Protein AF-A0A3M1KRV5-F1 (afdb_monomer_lite)

Structure (mmCIF, N/CA/C/O backbone):
data_AF-A0A3M1KRV5-F1
#
_entry.id   AF-A0A3M1KRV5-F1
#
loop_
_atom_site.group_PDB
_atom_site.id
_atom_site.type_symbol
_atom_site.label_atom_id
_atom_site.label_alt_id
_atom_site.label_comp_id
_atom_site.label_asym_id
_atom_site.label_entity_id
_atom_site.label_seq_id
_atom_site.pdbx_PDB_ins_code
_atom_site.Cartn_x
_atom_site.Cartn_y
_atom_site.Cartn_z
_atom_site.occupancy
_atom_site.B_iso_or_equiv
_atom_site.auth_seq_id
_atom_site.auth_comp_id
_atom_site.auth_asym_id
_atom_site.auth_atom_id
_atom_site.pdbx_PDB_model_num
ATOM 1 N N . LEU A 1 1 ? -9.681 11.861 -3.775 1.00 79.00 1 LEU A N 1
ATOM 2 C CA . LEU A 1 1 ? -9.206 12.554 -2.557 1.00 79.00 1 LEU A CA 1
ATOM 3 C C . LEU A 1 1 ? -7.749 12.921 -2.775 1.00 79.00 1 LEU A C 1
ATOM 5 O O . LEU A 1 1 ? -7.003 12.068 -3.236 1.00 79.00 1 LEU A O 1
ATOM 9 N N . LEU A 1 2 ? -7.363 14.164 -2.504 1.00 93.12 2 LEU A N 1
ATOM 10 C CA . LEU A 1 2 ? -5.956 14.558 -2.453 1.00 93.12 2 LEU A CA 1
ATOM 11 C C . LEU A 1 2 ? -5.615 14.779 -0.985 1.00 93.12 2 LEU A C 1
ATOM 13 O O . LEU A 1 2 ? -6.273 15.575 -0.320 1.00 93.12 2 LEU A O 1
ATOM 17 N N . ILE A 1 3 ? -4.653 14.016 -0.479 1.00 95.62 3 ILE A N 1
ATOM 18 C CA . ILE A 1 3 ? -4.296 13.991 0.938 1.00 95.62 3 ILE A CA 1
ATOM 19 C C . ILE A 1 3 ? -2.783 14.134 1.024 1.00 95.62 3 ILE A C 1
ATOM 21 O O . ILE A 1 3 ? -2.047 13.445 0.319 1.00 95.62 3 ILE A O 1
ATOM 25 N N . GLN A 1 4 ? -2.325 15.050 1.871 1.00 96.06 4 GLN A N 1
ATOM 26 C CA . GLN A 1 4 ? -0.907 15.285 2.103 1.00 96.06 4 GLN A CA 1
ATOM 27 C C . GLN A 1 4 ? -0.414 14.416 3.265 1.00 96.06 4 GLN A C 1
ATOM 29 O O . GLN A 1 4 ? -1.076 14.327 4.297 1.00 96.06 4 GLN A O 1
ATOM 34 N N . GLY A 1 5 ? 0.759 13.797 3.117 1.00 95.56 5 GLY A N 1
ATOM 35 C CA . GLY A 1 5 ? 1.368 13.002 4.182 1.00 95.56 5 GLY A CA 1
ATOM 36 C C . GLY A 1 5 ? 2.436 12.028 3.691 1.00 95.56 5 GLY A C 1
ATOM 37 O O . GLY A 1 5 ? 2.817 12.032 2.520 1.00 95.56 5 GLY A O 1
ATOM 38 N N . ALA A 1 6 ? 2.923 11.190 4.608 1.00 96.00 6 ALA A N 1
ATOM 39 C CA . ALA A 1 6 ? 3.844 10.107 4.287 1.00 96.00 6 ALA A CA 1
ATOM 40 C C . ALA A 1 6 ? 3.091 8.982 3.560 1.00 96.00 6 ALA A C 1
ATOM 42 O O . ALA A 1 6 ? 2.235 8.327 4.152 1.00 96.00 6 ALA A O 1
ATOM 43 N N . THR A 1 7 ? 3.434 8.743 2.291 1.00 94.38 7 THR A N 1
ATOM 44 C CA . THR A 1 7 ? 2.655 7.933 1.339 1.00 94.38 7 THR A CA 1
ATOM 45 C C . THR A 1 7 ? 2.139 6.610 1.905 1.00 94.38 7 THR A C 1
ATOM 47 O O . THR A 1 7 ? 0.941 6.352 1.845 1.00 94.38 7 THR A O 1
ATOM 50 N N . VAL A 1 8 ? 3.020 5.779 2.476 1.00 96.19 8 VAL A N 1
ATOM 51 C CA . VAL A 1 8 ? 2.646 4.452 2.998 1.00 96.19 8 VAL A CA 1
ATOM 52 C C . VAL A 1 8 ? 1.656 4.580 4.154 1.00 96.19 8 VAL A C 1
ATOM 54 O O . VAL A 1 8 ? 0.581 3.989 4.112 1.00 96.19 8 VAL A O 1
ATOM 57 N N . THR A 1 9 ? 1.986 5.391 5.160 1.00 97.75 9 THR A N 1
ATOM 58 C CA . THR A 1 9 ? 1.143 5.596 6.343 1.00 97.75 9 THR A CA 1
ATOM 59 C C . THR A 1 9 ? -0.221 6.159 5.966 1.00 97.75 9 THR A C 1
ATOM 61 O O . THR A 1 9 ? -1.241 5.663 6.437 1.00 97.75 9 THR A O 1
ATOM 64 N N . THR A 1 10 ? -0.250 7.162 5.087 1.00 97.94 10 THR A N 1
ATOM 65 C CA . THR A 1 10 ? -1.493 7.789 4.638 1.00 97.94 10 THR A CA 1
ATOM 66 C C . THR A 1 10 ? -2.372 6.793 3.886 1.00 97.94 10 THR A C 1
ATOM 68 O O . THR A 1 10 ? -3.550 6.686 4.203 1.00 97.94 10 THR A O 1
ATOM 71 N N . ILE A 1 11 ? -1.824 6.002 2.957 1.00 97.06 11 ILE A N 1
ATOM 72 C CA . ILE A 1 11 ? -2.611 4.992 2.228 1.00 97.06 11 ILE A CA 1
ATOM 73 C C . ILE A 1 11 ? -3.237 3.974 3.188 1.00 97.06 11 ILE A C 1
ATOM 75 O O . ILE A 1 11 ? -4.422 3.678 3.067 1.00 97.06 11 ILE A O 1
ATOM 79 N N . LEU A 1 12 ? -2.473 3.467 4.160 1.00 98.00 12 LEU A N 1
ATOM 80 C CA . LEU A 1 12 ? -2.964 2.479 5.128 1.00 98.00 12 LEU A CA 1
ATOM 81 C C . LEU A 1 12 ? -4.072 3.047 6.026 1.00 98.00 12 LEU A C 1
ATOM 83 O O . LEU A 1 12 ? -5.080 2.384 6.263 1.00 98.00 12 LEU A O 1
ATOM 87 N N . GLN A 1 13 ? -3.907 4.285 6.498 1.00 97.88 13 GLN A N 1
ATOM 88 C CA . GLN A 1 13 ? -4.913 4.958 7.320 1.00 97.88 13 GLN A CA 1
ATOM 89 C C . GLN A 1 13 ? -6.208 5.204 6.547 1.00 97.88 13 GLN A C 1
ATOM 91 O O . GLN A 1 13 ? -7.290 4.967 7.077 1.00 97.88 13 GLN A O 1
ATOM 96 N N . GLU A 1 14 ? -6.113 5.656 5.299 1.00 97.62 14 GLU A N 1
ATOM 97 C CA . GLU A 1 14 ? -7.294 5.904 4.473 1.00 97.62 14 GLU A CA 1
ATOM 98 C C . GLU A 1 14 ? -7.977 4.600 4.053 1.00 97.62 14 GLU A C 1
ATOM 100 O O . GLU A 1 14 ? -9.201 4.528 4.087 1.00 97.62 14 GLU A O 1
ATOM 105 N N . ALA A 1 15 ? -7.220 3.538 3.760 1.00 97.81 15 ALA A N 1
ATOM 106 C CA . ALA A 1 15 ? -7.787 2.213 3.515 1.00 97.81 15 ALA A CA 1
ATOM 107 C C . ALA A 1 15 ? -8.587 1.705 4.726 1.00 97.81 15 ALA A C 1
ATOM 109 O O . ALA A 1 15 ? -9.698 1.206 4.560 1.00 97.81 15 ALA A O 1
ATOM 110 N N . ALA A 1 16 ? -8.069 1.894 5.945 1.00 97.50 16 ALA A N 1
ATOM 111 C CA . ALA A 1 16 ? -8.785 1.541 7.169 1.00 97.50 16 ALA A CA 1
ATOM 112 C C . ALA A 1 16 ? -10.048 2.397 7.376 1.00 97.50 16 ALA A C 1
ATOM 114 O O . ALA A 1 16 ? -11.112 1.852 7.664 1.00 97.50 16 ALA A O 1
ATOM 115 N N . LYS A 1 17 ? -9.960 3.723 7.189 1.00 97.19 17 LYS A N 1
ATOM 116 C CA . LYS A 1 17 ? -11.108 4.646 7.310 1.00 97.19 17 LYS A CA 1
ATOM 117 C C . LYS A 1 17 ? -12.219 4.335 6.311 1.00 97.19 17 LYS A C 1
ATOM 119 O O . LYS A 1 17 ? -13.390 4.437 6.656 1.00 97.19 17 LYS A O 1
ATOM 124 N N . LEU A 1 18 ? -11.847 3.969 5.088 1.00 96.94 18 LEU A N 1
ATOM 125 C CA . LEU A 1 18 ? -12.777 3.610 4.018 1.00 96.94 18 LEU A CA 1
ATOM 126 C C . LEU A 1 18 ? -13.286 2.168 4.126 1.00 96.94 18 LEU A C 1
ATOM 128 O O . LEU A 1 18 ? -14.102 1.770 3.303 1.00 96.94 18 LEU A O 1
ATOM 132 N N . GLN A 1 19 ? -12.801 1.389 5.101 1.00 97.25 19 GLN A N 1
ATOM 133 C CA . GLN A 1 19 ? -13.074 -0.045 5.226 1.00 97.25 19 GLN A CA 1
ATOM 134 C C . GLN A 1 19 ? -12.791 -0.799 3.915 1.00 97.25 19 GLN A C 1
ATOM 136 O O . GLN A 1 19 ? -13.576 -1.633 3.472 1.00 97.25 19 GLN A O 1
ATOM 141 N N . ALA A 1 20 ? -11.670 -0.470 3.269 1.00 97.69 20 ALA A N 1
ATOM 142 C CA . ALA A 1 20 ? -11.320 -1.016 1.968 1.00 97.69 20 ALA A CA 1
ATOM 143 C C . ALA A 1 20 ? -11.101 -2.535 2.040 1.00 97.69 20 ALA A C 1
ATOM 145 O O . ALA A 1 20 ? -10.227 -3.017 2.762 1.00 97.69 20 ALA A O 1
ATOM 146 N N . GLU A 1 21 ? -11.843 -3.280 1.222 1.00 98.31 21 GLU A N 1
ATOM 147 C CA . GLU A 1 21 ? -11.716 -4.739 1.114 1.00 98.31 21 GLU A CA 1
ATOM 148 C C . GLU A 1 21 ? -10.438 -5.171 0.372 1.00 98.31 21 GLU A C 1
ATOM 150 O O . GLU A 1 21 ? -10.008 -6.316 0.494 1.00 98.31 21 GLU A O 1
ATOM 155 N N . MET A 1 22 ? -9.810 -4.265 -0.388 1.00 98.12 22 MET A N 1
ATOM 156 C CA . MET A 1 22 ? -8.548 -4.497 -1.094 1.00 98.12 22 MET A CA 1
ATOM 157 C C . MET A 1 22 ? -7.834 -3.177 -1.408 1.00 98.12 22 MET A C 1
ATOM 159 O O . MET A 1 22 ? -8.468 -2.173 -1.734 1.00 98.12 22 MET A O 1
ATOM 163 N N . ILE A 1 23 ? -6.502 -3.202 -1.393 1.00 98.00 23 ILE A N 1
ATOM 164 C CA . ILE A 1 23 ? -5.646 -2.134 -1.922 1.00 98.00 23 ILE A CA 1
ATOM 165 C C . ILE A 1 23 ? -5.066 -2.580 -3.269 1.00 98.00 23 ILE A C 1
ATOM 167 O O . ILE A 1 23 ? -4.455 -3.642 -3.364 1.00 98.00 23 ILE A O 1
ATOM 171 N N . ILE A 1 24 ? -5.209 -1.753 -4.308 1.00 96.00 24 ILE A N 1
ATOM 172 C CA . ILE A 1 24 ? -4.626 -2.001 -5.635 1.00 96.00 24 ILE A CA 1
ATOM 173 C C . ILE A 1 24 ? -3.570 -0.937 -5.918 1.00 96.00 24 ILE A C 1
ATOM 175 O O . ILE A 1 24 ? -3.869 0.257 -5.907 1.00 96.00 24 ILE A O 1
ATOM 179 N N . ILE A 1 25 ? -2.335 -1.364 -6.185 1.00 93.06 25 ILE A N 1
ATOM 180 C CA . ILE A 1 25 ? -1.200 -0.469 -6.439 1.00 93.06 25 ILE A CA 1
ATOM 181 C C . ILE A 1 25 ? -0.326 -0.969 -7.590 1.00 93.06 25 ILE A C 1
ATOM 183 O O . ILE A 1 25 ? -0.266 -2.159 -7.895 1.00 93.06 25 ILE A O 1
ATOM 187 N N . GLY A 1 26 ? 0.392 -0.048 -8.232 1.00 88.00 26 GLY A N 1
ATOM 188 C CA . GLY A 1 26 ? 1.438 -0.401 -9.189 1.00 88.00 26 GLY A CA 1
ATOM 189 C C . GLY A 1 26 ? 2.690 -0.955 -8.500 1.00 88.00 26 GLY A C 1
ATOM 190 O O . GLY A 1 26 ? 2.928 -0.728 -7.313 1.00 88.00 26 GLY A O 1
ATOM 191 N N . SER A 1 27 ? 3.526 -1.659 -9.264 1.00 78.56 27 SER A N 1
ATOM 192 C CA . SER A 1 27 ? 4.802 -2.198 -8.769 1.00 78.56 27 SER A CA 1
ATOM 193 C C . SER A 1 27 ? 6.006 -1.247 -8.911 1.00 78.56 27 SER A C 1
ATOM 195 O O . SER A 1 27 ? 7.115 -1.634 -8.553 1.00 78.56 27 SER A O 1
ATOM 197 N N . HIS A 1 28 ? 5.837 -0.063 -9.516 1.00 72.19 28 HIS A N 1
ATOM 198 C CA . HIS A 1 28 ? 6.953 0.767 -9.999 1.00 72.19 28 HIS A CA 1
ATOM 199 C C . HIS A 1 28 ? 7.345 1.900 -9.044 1.00 72.19 28 HIS A C 1
ATOM 201 O O . HIS A 1 28 ? 6.493 2.527 -8.423 1.00 72.19 28 HIS A O 1
ATOM 207 N N . GLY A 1 29 ? 8.649 2.197 -9.008 1.00 61.47 29 GLY A N 1
ATOM 208 C CA . GLY A 1 29 ? 9.224 3.455 -8.522 1.00 61.47 29 GLY A CA 1
ATOM 209 C C . GLY A 1 29 ? 9.886 4.239 -9.665 1.00 61.47 29 GLY A C 1
ATOM 210 O O . GLY A 1 29 ? 10.069 3.709 -10.758 1.00 61.47 29 GLY A O 1
ATOM 211 N N . HIS A 1 30 ? 10.277 5.492 -9.416 1.00 56.97 30 HIS A N 1
ATOM 212 C CA . HIS A 1 30 ? 10.841 6.411 -10.425 1.00 56.97 30 HIS A CA 1
ATOM 213 C C . HIS A 1 30 ? 12.158 5.951 -11.084 1.00 56.97 30 HIS A C 1
ATOM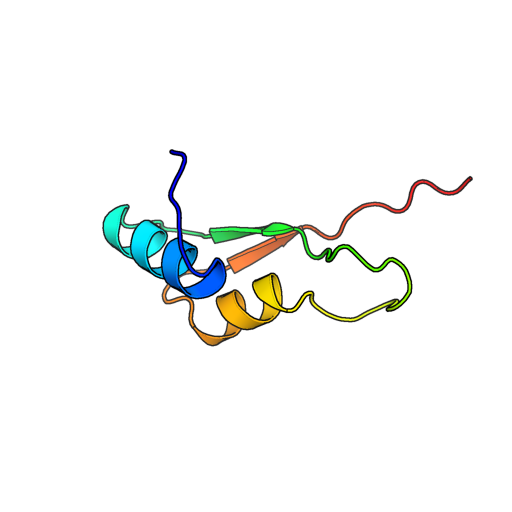 215 O O . HIS A 1 30 ? 12.585 6.552 -12.066 1.00 56.97 30 HIS A O 1
ATOM 221 N N . SER A 1 31 ? 12.807 4.894 -10.583 1.00 55.56 31 SER A N 1
ATOM 222 C CA . SER A 1 31 ? 14.075 4.404 -11.122 1.00 55.56 31 SER A CA 1
ATOM 223 C C . SER A 1 31 ? 13.880 3.094 -11.890 1.00 55.56 31 SER A C 1
ATOM 225 O O . SER A 1 31 ? 13.764 2.020 -11.305 1.00 55.56 31 SER A O 1
ATOM 227 N N . SER A 1 32 ? 13.896 3.186 -13.225 1.00 53.25 32 SER A N 1
ATOM 228 C CA . SER A 1 32 ? 13.909 2.064 -14.190 1.00 53.25 32 SER A CA 1
ATOM 229 C C . SER A 1 32 ? 15.127 1.123 -14.027 1.00 53.25 32 SER A C 1
ATOM 231 O O . SER A 1 32 ? 15.218 0.071 -14.663 1.00 53.25 32 SER A O 1
ATOM 233 N N . LEU A 1 33 ? 16.079 1.491 -13.161 1.00 55.66 33 LEU A N 1
ATOM 234 C CA . LEU A 1 33 ? 17.373 0.831 -13.022 1.00 55.66 33 LEU A CA 1
ATOM 235 C C . LEU A 1 33 ? 17.318 -0.485 -12.226 1.00 55.66 33 LEU A C 1
ATOM 237 O O . LEU A 1 33 ? 18.139 -1.369 -12.461 1.00 55.66 33 LEU A O 1
ATOM 241 N N . TYR A 1 34 ? 16.324 -0.673 -11.353 1.00 52.56 34 TYR A N 1
ATOM 242 C CA . TYR A 1 34 ? 16.189 -1.893 -10.550 1.00 52.56 34 TYR A CA 1
ATOM 243 C C . TYR A 1 34 ? 15.168 -2.847 -11.168 1.00 52.56 34 TYR A C 1
ATOM 245 O O . TYR A 1 34 ? 14.001 -2.919 -10.786 1.00 52.56 34 TYR A O 1
ATOM 253 N N . LYS A 1 35 ? 15.631 -3.603 -12.167 1.00 51.41 35 LYS A N 1
ATOM 254 C CA . LYS A 1 35 ? 14.920 -4.782 -12.669 1.00 51.41 35 LYS A CA 1
ATOM 255 C C . LYS A 1 35 ? 14.665 -5.732 -11.481 1.00 51.41 35 LYS A C 1
ATOM 257 O O . LYS A 1 35 ? 15.618 -6.151 -10.837 1.00 51.41 35 LYS A O 1
ATOM 262 N N . ALA A 1 36 ? 13.398 -6.085 -11.250 1.00 55.94 36 ALA A N 1
ATOM 263 C CA . ALA A 1 36 ? 12.918 -7.130 -10.331 1.00 55.94 36 ALA A CA 1
ATOM 264 C C . ALA A 1 36 ? 12.700 -6.802 -8.834 1.00 55.94 36 ALA A C 1
ATOM 266 O O . ALA A 1 36 ? 12.351 -7.720 -8.097 1.00 55.94 36 ALA A O 1
ATOM 267 N N . LEU A 1 37 ? 12.806 -5.548 -8.375 1.00 66.12 37 LEU A N 1
ATOM 268 C CA . LEU A 1 37 ? 12.476 -5.206 -6.978 1.00 66.12 37 LEU A CA 1
ATOM 269 C C . LEU A 1 37 ? 11.108 -4.521 -6.845 1.00 66.12 37 LEU A C 1
ATOM 271 O O . LEU A 1 37 ? 10.701 -3.735 -7.701 1.00 66.12 37 LEU A O 1
ATOM 275 N N . LEU A 1 38 ? 10.409 -4.828 -5.751 1.00 74.81 38 LEU A N 1
ATOM 276 C CA . LEU A 1 38 ? 9.251 -4.067 -5.282 1.00 74.81 38 LEU A CA 1
ATOM 277 C C . LEU A 1 38 ? 9.671 -2.619 -4.999 1.00 74.81 38 LEU A C 1
ATOM 279 O O . LEU A 1 38 ? 10.710 -2.381 -4.388 1.00 74.81 38 LEU A O 1
ATOM 283 N N . GLY A 1 39 ? 8.869 -1.643 -5.435 1.00 80.62 39 GLY A N 1
ATOM 284 C CA . GLY A 1 39 ? 9.078 -0.248 -5.043 1.00 80.62 39 GLY A CA 1
ATOM 285 C C . GLY A 1 39 ? 8.897 -0.064 -3.532 1.00 80.62 39 GLY A C 1
ATOM 286 O O . GLY A 1 39 ? 8.062 -0.738 -2.932 1.00 80.62 39 GLY A O 1
ATOM 287 N N . SER A 1 40 ? 9.620 0.882 -2.924 1.00 86.88 40 SER A N 1
ATOM 288 C CA . SER A 1 40 ? 9.593 1.128 -1.468 1.00 86.88 40 SER A CA 1
ATOM 289 C C . SER A 1 40 ? 8.188 1.388 -0.913 1.00 86.88 40 SER A C 1
ATOM 291 O O . SER A 1 40 ? 7.863 0.968 0.196 1.00 86.88 40 SER A O 1
ATOM 293 N N . VAL A 1 41 ? 7.326 2.044 -1.697 1.00 91.44 41 VAL A N 1
ATOM 294 C CA . VAL A 1 41 ? 5.917 2.256 -1.339 1.00 91.44 41 VAL A CA 1
ATOM 295 C C . VAL A 1 41 ? 5.148 0.938 -1.361 1.00 91.4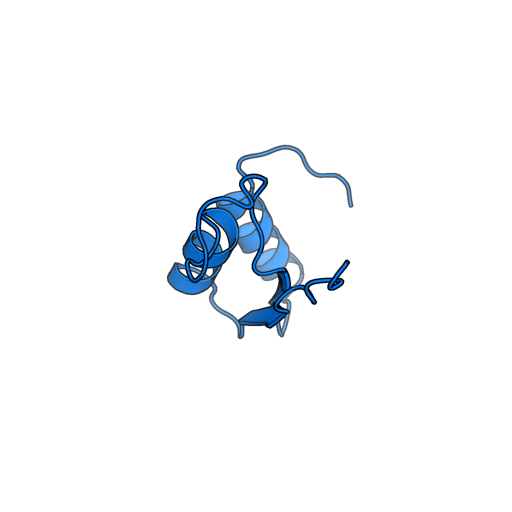4 41 VAL A C 1
ATOM 297 O O . VAL A 1 41 ? 4.466 0.618 -0.391 1.00 91.44 41 VAL A O 1
ATOM 300 N N . SER A 1 42 ? 5.270 0.161 -2.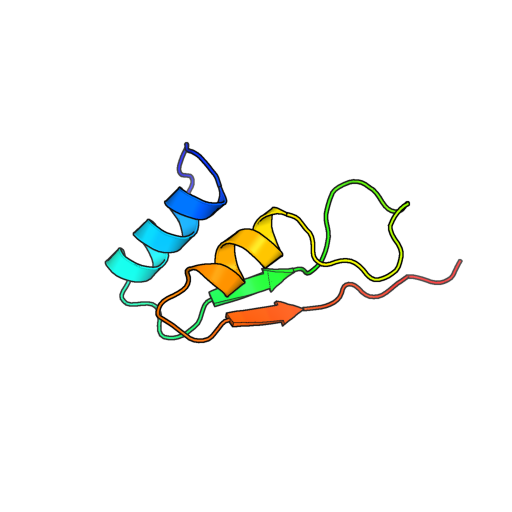439 1.00 91.00 42 SER A N 1
ATOM 301 C CA . SER A 1 42 ? 4.576 -1.119 -2.575 1.00 91.00 42 SER A CA 1
ATOM 302 C C . SER A 1 42 ? 5.019 -2.108 -1.498 1.00 91.00 42 SER A C 1
ATOM 304 O O . SER A 1 42 ? 4.174 -2.725 -0.860 1.00 91.00 42 SER A O 1
ATOM 306 N N . GLU A 1 43 ? 6.322 -2.197 -1.225 1.00 91.25 43 GLU A N 1
ATOM 307 C CA . GLU A 1 43 ? 6.870 -2.989 -0.121 1.00 91.25 43 GLU A CA 1
ATOM 308 C C . GLU A 1 43 ? 6.320 -2.527 1.235 1.00 91.25 43 GLU A C 1
ATOM 310 O O . GLU A 1 43 ? 5.821 -3.339 2.016 1.00 91.25 43 GLU A O 1
ATOM 315 N N . GLY A 1 44 ? 6.357 -1.218 1.505 1.00 94.56 44 GLY A N 1
ATOM 316 C CA . GLY A 1 44 ? 5.859 -0.647 2.753 1.00 94.56 44 GLY A CA 1
ATOM 317 C C . GLY A 1 44 ? 4.380 -0.947 3.004 1.00 94.56 44 GLY A C 1
ATOM 318 O O . GLY A 1 44 ? 4.006 -1.208 4.147 1.00 94.56 44 GLY A O 1
ATOM 319 N N . ILE A 1 45 ? 3.560 -0.951 1.949 1.00 96.06 45 ILE A N 1
ATOM 320 C CA . ILE A 1 45 ? 2.134 -1.288 2.022 1.00 96.06 45 ILE A CA 1
ATOM 321 C C . ILE A 1 45 ? 1.943 -2.784 2.284 1.00 96.06 45 ILE A C 1
ATOM 323 O O . ILE A 1 45 ? 1.241 -3.133 3.226 1.00 96.06 45 ILE A O 1
ATOM 327 N N . ILE A 1 46 ? 2.594 -3.671 1.523 1.00 94.44 46 ILE A N 1
ATOM 328 C CA . ILE A 1 46 ? 2.463 -5.133 1.697 1.00 94.44 46 ILE A CA 1
ATOM 329 C C . ILE A 1 46 ? 2.796 -5.559 3.127 1.00 94.44 46 ILE A C 1
ATOM 331 O O . ILE A 1 46 ? 2.118 -6.412 3.689 1.00 94.44 46 ILE A O 1
ATOM 335 N N . ARG A 1 47 ? 3.835 -4.964 3.728 1.00 95.44 47 ARG A N 1
ATOM 336 C CA . ARG A 1 47 ? 4.287 -5.331 5.079 1.00 95.44 47 ARG A CA 1
ATOM 337 C C . ARG A 1 47 ? 3.312 -4.931 6.191 1.00 95.44 47 ARG A C 1
ATOM 339 O O . ARG A 1 47 ? 3.464 -5.428 7.301 1.00 95.44 47 ARG A O 1
ATOM 346 N N . GLN A 1 48 ? 2.385 -4.006 5.936 1.00 97.62 48 GLN A N 1
ATOM 347 C CA . GLN A 1 48 ? 1.582 -3.356 6.982 1.00 97.62 48 GLN A CA 1
ATOM 348 C C . GLN A 1 48 ? 0.072 -3.346 6.705 1.00 97.62 48 GLN A C 1
ATOM 350 O O . GLN A 1 48 ? -0.701 -3.031 7.607 1.00 97.62 48 GLN A O 1
ATOM 355 N N . ALA A 1 49 ? -0.363 -3.654 5.483 1.00 97.62 49 ALA A N 1
ATOM 356 C CA . ALA A 1 49 ? -1.775 -3.682 5.126 1.00 97.62 49 ALA A CA 1
ATOM 357 C C . ALA A 1 49 ? -2.531 -4.747 5.925 1.00 97.62 49 ALA A C 1
ATOM 359 O O . ALA A 1 49 ? -2.081 -5.881 6.076 1.00 97.62 49 ALA A O 1
ATOM 360 N N . THR A 1 50 ? -3.712 -4.373 6.410 1.00 97.00 50 THR A N 1
ATOM 361 C CA . THR A 1 50 ? -4.638 -5.272 7.112 1.00 97.00 50 THR A CA 1
ATOM 362 C C . THR A 1 50 ? -5.664 -5.910 6.174 1.00 97.00 50 THR A C 1
ATOM 364 O O . THR A 1 50 ? -6.455 -6.741 6.611 1.00 97.00 50 THR A O 1
ATOM 367 N N . CYS A 1 51 ? -5.650 -5.542 4.890 1.00 97.75 51 CYS A N 1
ATOM 368 C CA . CYS A 1 51 ? -6.487 -6.109 3.839 1.00 97.75 51 CYS A CA 1
ATOM 369 C C . CYS A 1 51 ? -5.629 -6.608 2.659 1.00 97.75 51 CYS A C 1
ATOM 371 O O . CYS A 1 51 ? -4.454 -6.239 2.551 1.00 97.75 51 CYS A O 1
ATOM 373 N N . PRO A 1 52 ? -6.186 -7.463 1.780 1.00 98.19 52 PRO A N 1
ATOM 374 C CA . PRO A 1 52 ? -5.500 -7.936 0.583 1.00 98.19 52 PRO A CA 1
ATOM 375 C C . PRO A 1 52 ? -4.886 -6.806 -0.254 1.00 98.19 52 PRO A C 1
ATOM 377 O O . PRO A 1 52 ? -5.502 -5.759 -0.463 1.00 98.19 52 PRO A O 1
ATOM 380 N N . VAL A 1 53 ? -3.687 -7.047 -0.791 1.00 97.12 53 VAL A N 1
ATOM 381 C CA . VAL A 1 53 ? -2.981 -6.106 -1.671 1.00 97.12 53 VAL A CA 1
ATOM 382 C C . VAL A 1 53 ? -2.754 -6.751 -3.034 1.00 97.12 53 VAL A C 1
ATOM 384 O O . VAL A 1 53 ? -2.068 -7.768 -3.136 1.00 97.12 53 VAL A O 1
ATOM 387 N N . LEU A 1 54 ? -3.296 -6.143 -4.090 1.00 95.88 54 LEU A N 1
ATOM 388 C CA . LEU A 1 5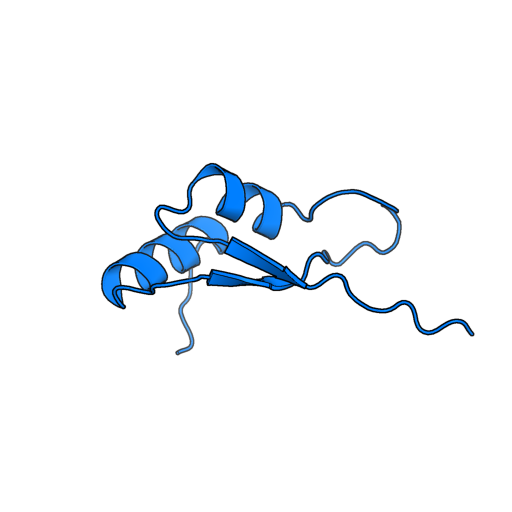4 ? -3.040 -6.524 -5.476 1.00 95.88 54 LEU A CA 1
ATOM 389 C C . LEU A 1 54 ? -1.993 -5.595 -6.089 1.00 95.88 54 LEU A C 1
ATOM 391 O O . LEU A 1 54 ? -2.156 -4.374 -6.125 1.00 95.88 54 LEU A O 1
ATOM 395 N N . ILE A 1 55 ? -0.936 -6.195 -6.629 1.00 91.44 55 ILE A N 1
ATOM 396 C CA . ILE A 1 55 ? 0.151 -5.470 -7.281 1.00 91.44 55 ILE A CA 1
ATOM 397 C C . ILE A 1 55 ? 0.054 -5.662 -8.779 1.00 91.44 55 ILE A C 1
ATOM 399 O O . ILE A 1 55 ? 0.114 -6.785 -9.278 1.00 91.44 55 ILE A O 1
ATOM 403 N N . ILE A 1 56 ? -0.036 -4.548 -9.497 1.00 89.31 56 ILE A N 1
ATOM 404 C CA . ILE A 1 56 ? -0.065 -4.545 -10.952 1.00 89.31 56 ILE A CA 1
ATOM 405 C C . ILE A 1 56 ? 1.354 -4.256 -11.468 1.00 89.31 56 ILE A C 1
ATOM 407 O O . ILE A 1 56 ? 1.852 -3.132 -11.306 1.0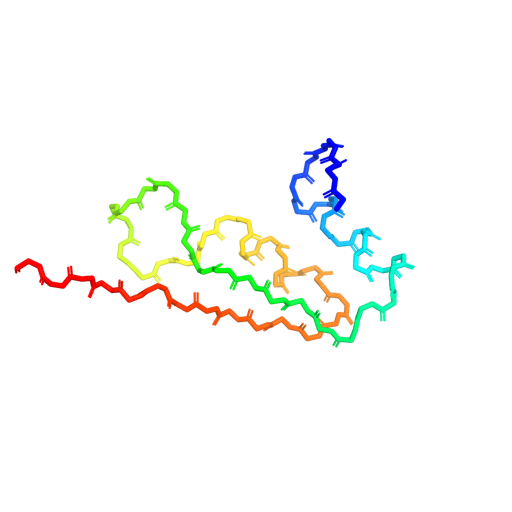0 89.31 56 ILE A O 1
ATOM 411 N N . PRO A 1 57 ? 2.042 -5.242 -12.078 1.00 80.81 57 PRO A N 1
ATOM 412 C CA . PRO A 1 57 ? 3.315 -4.991 -12.735 1.00 80.81 57 PRO A CA 1
ATOM 413 C C . PRO A 1 57 ? 3.091 -4.101 -13.959 1.00 80.81 57 PRO A C 1
ATOM 415 O O . PRO A 1 57 ? 2.167 -4.339 -14.739 1.00 80.81 57 PRO A O 1
ATOM 418 N N . THR A 1 58 ? 3.927 -3.078 -14.166 1.00 74.75 58 THR A N 1
ATOM 419 C CA . THR A 1 58 ? 3.825 -2.320 -15.423 1.00 74.75 58 THR A CA 1
ATOM 420 C C . THR A 1 58 ? 4.382 -3.124 -16.590 1.00 74.75 58 THR A C 1
ATOM 422 O O . THR A 1 58 ? 5.382 -3.844 -16.491 1.00 74.75 58 THR A O 1
ATOM 425 N N . ARG A 1 59 ? 3.693 -3.001 -17.722 1.00 68.44 59 ARG A N 1
ATOM 426 C CA . ARG A 1 59 ? 4.122 -3.552 -18.996 1.00 68.44 59 ARG A CA 1
ATOM 427 C C . ARG A 1 59 ? 5.309 -2.738 -19.501 1.00 68.44 59 ARG A C 1
ATOM 429 O O . ARG A 1 59 ? 5.177 -1.540 -19.736 1.00 68.44 59 ARG A O 1
ATOM 436 N N . LYS A 1 60 ? 6.442 -3.394 -19.755 1.00 63.59 60 LYS A N 1
ATOM 437 C CA . LYS A 1 60 ? 7.479 -2.787 -20.594 1.00 63.59 60 LYS A CA 1
ATOM 438 C C . LYS A 1 60 ? 6.930 -2.656 -22.012 1.00 63.59 60 LYS A C 1
ATOM 440 O O . LYS A 1 60 ? 6.618 -3.671 -22.637 1.00 63.59 60 LYS A O 1
ATOM 445 N N . ILE A 1 61 ? 6.815 -1.431 -22.512 1.00 61.09 61 ILE A N 1
ATOM 446 C CA . ILE A 1 61 ? 6.755 -1.204 -23.955 1.00 61.09 61 ILE A CA 1
ATOM 447 C C . ILE A 1 61 ? 8.162 -1.548 -24.452 1.00 61.09 61 ILE A C 1
ATOM 449 O O . ILE A 1 61 ? 9.132 -0.926 -24.024 1.00 61.09 61 ILE A O 1
ATOM 453 N N . LYS A 1 62 ? 8.294 -2.633 -25.223 1.00 52.78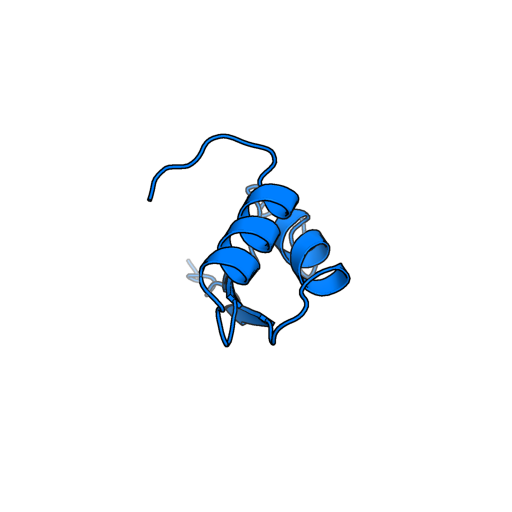 62 LYS A N 1
ATOM 454 C CA . LYS A 1 62 ? 9.526 -2.885 -25.973 1.00 52.78 62 LYS A CA 1
ATOM 455 C C . LYS A 1 62 ? 9.552 -1.843 -27.088 1.00 52.78 62 LYS A C 1
ATOM 457 O O . LYS A 1 62 ? 8.639 -1.860 -27.912 1.00 52.78 62 LYS A O 1
ATOM 462 N N . GLU A 1 63 ? 10.526 -0.943 -27.045 1.00 57.22 63 GLU A N 1
ATOM 463 C CA . GLU A 1 63 ? 11.017 -0.284 -28.259 1.00 57.22 63 GLU A CA 1
ATOM 464 C C . GLU A 1 63 ? 11.693 -1.326 -29.158 1.00 57.22 63 GLU A C 1
ATOM 466 O O . GLU A 1 63 ? 12.343 -2.249 -28.602 1.00 57.22 63 GLU A O 1
#

pLDDT: mean 85.16, std 15.97, range [51.41, 98.31]

Foldseek 3Di:
DDDDDDLQVVVQVVCVVVVPQEAEEEQDDPDPPDPPDGDPSRVSNVVDHPHYYHYDYDDDPDD

Secondary structure (DSSP, 8-state):
----S-HHHHHHHHHHHTT-S-EEEES--S-TT-TTPPPHHHHHHHTT-SS-EEEEPPPP---

Sequence (63 aa):
LLIQGATVTTILQEAAKLQAEMIIIGSHGHSSLYKALLGSVSEGIIRQATCPVLIIPTRKIKE

Radius of gyration: 12.95 Å; chains: 1; bounding box: 30×23×36 Å